Protein AF-A0A8T7EN47-F1 (afdb_monomer)

pLDDT: mean 75.28, std 15.79, range [41.31, 93.12]

Sequence (142 aa):
MGSRAAQLLRTPIRAPASRGTRTRAPNSSRSRRWARICPTCNSGDLVIKHGRYGKFIGCSRYPDCKHTEPYLERTGVSCPQCGLEHGGELIQRKTKAGRTFYGCSRYPDCSYTAWRLPSRKGRHTEPEPAREIPHRKHKTAG

Radius of gyration: 33.82 Å; Cα contacts (8 Å, |Δi|>4): 162; chains: 1; bounding box: 41×50×142 Å

Secondary structure (DSSP, 8-state):
--------------------------------EEEEE-TTTSSSEEEEEEETTEEEEEETTTTT---EEE---EEEEEPTTTHHHH--EEEEEE-TTS-EEEEETTTTT---EESS---SS---------------------

Nearest PDB structures (foldseek):
  4rul-assembly1_A  TM=3.657E-01  e=2.204E-03  Escherichia coli DH1
  1yua-assembly1_A  TM=4.770E-01  e=6.478E-02  Escherichia coli
  6pcm-assembly1_A  TM=3.451E-01  e=3.126E-01  Mycolicibacterium smegmatis MC2 155
  6pcm-assembly2_B  TM=3.561E-01  e=2.018E+00  Mycolicibacterium smegmatis MC2 155
  6zqb-assembly1_UE  TM=2.465E-01  e=9.185E+00  Saccharomyces cerevisiae S288C

Solvent-accessible surface area (backbone atoms only — not comparable to full-atom values): 9515 Å² total; per-residue (Å²): 141,86,79,86,81,72,86,77,83,83,72,85,74,83,76,79,80,77,78,75,75,80,72,75,72,76,80,83,74,77,67,56,65,43,100,45,68,26,90,87,71,72,76,28,46,23,25,65,44,79,56,97,94,42,62,28,34,28,35,65,46,55,84,86,38,82,57,68,46,84,53,79,49,65,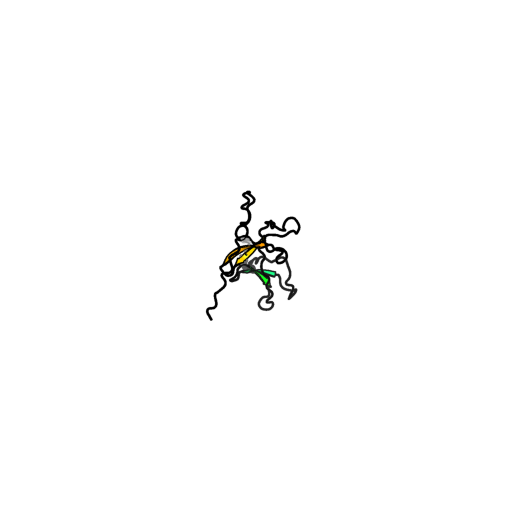72,85,43,65,26,94,86,37,23,86,88,65,68,21,32,28,26,60,44,67,47,97,88,64,51,64,33,32,31,35,66,46,56,82,87,37,80,57,70,37,78,62,81,86,59,95,71,86,70,86,73,72,79,76,71,80,75,78,75,76,80,75,75,78,81,77,86,128

Foldseek 3Di:
DDDDPDDDPPDPDDDPPDPPDPPPDPDPPPQPFPPDADPPPSPFTWGWDADPQGIWTATPPPPVGGDIGRDWAFPPAADPVCCVPPVWTWTWDADPVRQIKTATPPPPVGGDIGSDRPDPPDDDPDPPPPPPPPPPPPPDDD

Structure (mmCIF, N/CA/C/O backbone):
data_AF-A0A8T7EN47-F1
#
_entry.id   AF-A0A8T7EN47-F1
#
loop_
_atom_site.group_PDB
_atom_site.id
_atom_site.type_symbol
_atom_site.label_atom_id
_atom_site.label_alt_id
_atom_site.label_comp_id
_atom_site.label_asym_id
_atom_site.label_entity_id
_atom_site.label_seq_id
_atom_site.pdbx_PDB_ins_code
_atom_site.Cartn_x
_atom_site.Cartn_y
_atom_site.Cartn_z
_atom_site.occupancy
_atom_site.B_iso_or_equiv
_atom_site.auth_seq_id
_atom_site.auth_comp_id
_atom_site.auth_asym_id
_atom_site.auth_atom_id
_atom_site.pdbx_PDB_model_num
ATOM 1 N N . MET A 1 1 ? -16.434 -31.589 -93.781 1.00 49.31 1 MET A N 1
ATOM 2 C CA . MET A 1 1 ? -15.091 -31.540 -93.160 1.00 49.31 1 MET A CA 1
ATOM 3 C C . MET A 1 1 ? -15.158 -30.422 -92.122 1.00 49.31 1 MET A C 1
ATOM 5 O O . MET A 1 1 ? -15.149 -29.270 -92.500 1.00 49.31 1 MET A O 1
ATOM 9 N N . GLY A 1 2 ? -15.561 -30.636 -90.874 1.00 51.38 2 GLY A N 1
ATOM 10 C CA . GLY A 1 2 ? -14.952 -31.519 -89.888 1.00 51.38 2 GLY A CA 1
ATOM 11 C C . GLY A 1 2 ? -14.280 -30.641 -88.828 1.00 51.38 2 GLY A C 1
ATOM 12 O O . GLY A 1 2 ? -13.064 -30.563 -88.820 1.00 51.38 2 GLY A O 1
ATOM 13 N N . SER A 1 3 ? -15.055 -29.972 -87.965 1.00 52.50 3 SER A N 1
ATOM 14 C CA . SER A 1 3 ? -14.497 -29.192 -86.849 1.00 52.50 3 SER A CA 1
ATOM 15 C C . SER A 1 3 ? -15.292 -29.444 -85.576 1.00 52.50 3 SER A C 1
ATOM 17 O O . SER A 1 3 ? -16.335 -28.852 -85.316 1.00 52.50 3 SER A O 1
ATOM 19 N N . ARG A 1 4 ? -14.772 -30.401 -84.805 1.00 57.38 4 ARG A N 1
ATOM 20 C CA . ARG A 1 4 ? -15.187 -30.762 -83.451 1.00 57.38 4 ARG A CA 1
ATOM 21 C C . ARG A 1 4 ? -14.793 -29.611 -82.523 1.00 57.38 4 ARG A C 1
ATOM 23 O O . ARG A 1 4 ? -13.620 -29.483 -82.189 1.00 57.38 4 ARG A O 1
ATOM 30 N N . ALA A 1 5 ? -15.742 -28.788 -82.092 1.00 54.31 5 ALA A N 1
ATOM 31 C CA . ALA A 1 5 ? -15.505 -27.887 -80.969 1.00 54.31 5 ALA A CA 1
ATOM 32 C C . ALA A 1 5 ? -15.758 -28.671 -79.675 1.00 54.31 5 ALA A C 1
ATOM 34 O O . ALA A 1 5 ? -16.890 -28.827 -79.220 1.00 54.31 5 ALA A O 1
ATOM 35 N N . ALA A 1 6 ? -14.682 -29.259 -79.155 1.00 60.12 6 ALA A N 1
ATOM 36 C CA . ALA A 1 6 ? -14.671 -29.969 -77.890 1.00 60.12 6 ALA A CA 1
ATOM 37 C C . ALA A 1 6 ? -15.076 -29.032 -76.742 1.00 60.12 6 ALA A C 1
ATOM 39 O O . ALA A 1 6 ? -14.606 -27.901 -76.631 1.00 60.12 6 ALA A O 1
ATOM 40 N N . GLN A 1 7 ? -15.959 -29.549 -75.893 1.00 59.75 7 GLN A N 1
ATOM 41 C CA . GLN A 1 7 ? -16.381 -28.961 -74.630 1.00 59.75 7 GLN A CA 1
ATOM 42 C C . GLN A 1 7 ? -15.147 -28.631 -73.778 1.00 59.75 7 GLN A C 1
ATOM 44 O O . GLN A 1 7 ? -14.432 -29.530 -73.345 1.00 59.75 7 GLN A O 1
ATOM 49 N N . LEU A 1 8 ? -14.911 -27.348 -73.505 1.00 61.03 8 LEU A N 1
ATOM 50 C CA . LEU A 1 8 ? -13.976 -26.913 -72.469 1.00 61.03 8 LEU A CA 1
ATOM 51 C C . LEU A 1 8 ? -14.789 -26.425 -71.273 1.00 61.03 8 LEU A C 1
ATOM 53 O O . LEU A 1 8 ? -15.074 -25.237 -71.119 1.00 61.03 8 LEU A O 1
ATOM 57 N N . LEU A 1 9 ? -15.183 -27.381 -70.431 1.00 62.16 9 LEU A N 1
ATOM 58 C CA . LEU A 1 9 ? -15.705 -27.127 -69.094 1.00 62.16 9 LEU A CA 1
ATOM 59 C C . LEU A 1 9 ? -14.615 -26.414 -68.284 1.00 62.16 9 LEU A C 1
ATOM 61 O O . LEU A 1 9 ? -13.698 -27.027 -67.743 1.00 62.16 9 LEU A O 1
ATOM 65 N N . ARG A 1 10 ? -14.704 -25.085 -68.231 1.00 61.38 10 ARG A N 1
ATOM 66 C CA . ARG A 1 10 ? -13.899 -24.234 -67.355 1.00 61.38 10 ARG A CA 1
ATOM 67 C C . ARG A 1 10 ? -14.365 -24.428 -65.912 1.00 61.38 10 ARG A C 1
ATOM 69 O O . ARG A 1 10 ? -15.168 -23.647 -65.414 1.00 61.38 10 ARG A O 1
ATOM 76 N N . THR A 1 11 ? -13.863 -25.447 -65.224 1.00 63.81 11 THR A N 1
ATOM 77 C CA . THR A 1 11 ? -13.907 -25.488 -63.757 1.00 63.81 11 THR A CA 1
ATOM 78 C C . THR A 1 11 ? -12.710 -24.714 -63.204 1.00 63.81 11 THR A C 1
ATOM 80 O O . THR A 1 11 ? -11.582 -25.206 -63.318 1.00 63.81 11 THR A O 1
ATOM 83 N N . PRO A 1 12 ? -12.883 -23.527 -62.593 1.00 63.69 12 PRO A N 1
ATOM 84 C CA . PRO A 1 12 ? -11.809 -22.927 -61.820 1.00 63.69 12 PRO A CA 1
ATOM 85 C C . PRO A 1 12 ? -11.619 -23.709 -60.511 1.00 63.69 12 PRO A C 1
ATOM 87 O O . PRO A 1 12 ? -12.391 -23.612 -59.563 1.00 63.69 12 PRO A O 1
ATOM 90 N N . ILE A 1 13 ? -10.594 -24.558 -60.546 1.00 65.31 13 ILE A N 1
ATOM 91 C CA . ILE A 1 13 ? -9.645 -24.953 -59.496 1.00 65.31 13 ILE A CA 1
ATOM 92 C C . ILE A 1 13 ? -10.003 -24.429 -58.091 1.00 65.31 13 ILE A C 1
ATOM 94 O O . ILE A 1 13 ? -9.846 -23.252 -57.771 1.00 65.31 13 ILE A O 1
ATOM 98 N N . ARG A 1 14 ? -10.429 -25.351 -57.224 1.00 60.00 14 ARG A N 1
ATOM 99 C CA . ARG A 1 14 ? -10.633 -25.147 -55.784 1.00 60.00 14 ARG A CA 1
ATOM 100 C C . ARG A 1 14 ? -9.305 -24.695 -55.151 1.00 60.00 14 ARG A C 1
ATOM 102 O O . ARG A 1 14 ? -8.346 -25.464 -55.132 1.00 60.00 14 ARG A O 1
ATOM 109 N N . ALA A 1 15 ? -9.237 -23.459 -54.656 1.00 61.00 15 ALA A N 1
ATOM 110 C CA . ALA A 1 15 ? -8.056 -22.939 -53.964 1.00 61.00 15 ALA A CA 1
ATOM 111 C C . ALA A 1 15 ? -7.733 -23.793 -52.717 1.00 61.00 15 ALA A C 1
ATOM 113 O O . ALA A 1 15 ? -8.659 -24.182 -51.994 1.00 61.00 15 ALA A O 1
ATOM 114 N N . PRO A 1 16 ? -6.454 -24.099 -52.428 1.00 60.78 16 PRO A N 1
ATOM 115 C CA . PRO A 1 16 ? -6.099 -24.805 -51.207 1.00 60.78 16 PRO A CA 1
ATOM 116 C C . PRO A 1 16 ? -6.387 -23.902 -50.005 1.00 60.78 16 PRO A C 1
ATOM 118 O O . PRO A 1 16 ? -5.923 -22.764 -49.944 1.00 60.78 16 PRO A O 1
ATOM 121 N N . ALA A 1 17 ? -7.149 -24.420 -49.039 1.00 59.41 17 ALA A N 1
ATOM 122 C CA . ALA A 1 17 ? -7.380 -23.757 -47.765 1.00 59.41 17 ALA A CA 1
ATOM 123 C C . ALA A 1 17 ? -6.025 -23.419 -47.124 1.00 59.41 17 ALA A C 1
ATOM 125 O O . ALA A 1 17 ? -5.257 -24.311 -46.751 1.00 59.41 17 ALA A O 1
ATOM 126 N N . SER A 1 18 ? -5.725 -22.123 -47.022 1.00 57.88 18 SER A N 1
ATOM 127 C CA . SER A 1 18 ? -4.574 -21.600 -46.300 1.00 57.88 18 SER A CA 1
ATOM 128 C C . SER A 1 18 ? -4.652 -22.108 -44.866 1.00 57.88 18 SER A C 1
ATOM 130 O O . SER A 1 18 ? -5.492 -21.665 -44.080 1.00 57.88 18 SER A O 1
ATOM 132 N N . ARG A 1 19 ? -3.802 -23.086 -44.539 1.00 62.00 19 ARG A N 1
ATOM 133 C CA . ARG A 1 19 ? -3.609 -23.581 -43.178 1.00 62.00 19 ARG A CA 1
ATOM 134 C C . ARG A 1 19 ? -3.196 -22.393 -42.321 1.00 62.00 19 ARG A C 1
ATOM 136 O O . ARG A 1 19 ? -2.044 -21.976 -42.360 1.00 62.00 19 ARG A O 1
ATOM 143 N N . GLY A 1 20 ? -4.158 -21.840 -41.585 1.00 57.41 20 GLY A N 1
ATOM 144 C CA . GLY A 1 20 ? -3.915 -20.797 -40.605 1.00 57.41 20 GLY A CA 1
ATOM 145 C C . GLY A 1 20 ? -2.874 -21.306 -39.623 1.00 57.41 20 GLY A C 1
ATOM 146 O O . GLY A 1 20 ? -3.145 -22.200 -38.817 1.00 57.41 20 GLY A O 1
ATOM 147 N N . THR A 1 21 ? -1.664 -20.764 -39.708 1.00 57.66 21 THR A N 1
ATOM 148 C CA . THR A 1 21 ? -0.693 -20.898 -38.636 1.00 57.66 21 THR A CA 1
ATOM 149 C C . THR A 1 21 ? -1.349 -20.278 -37.416 1.00 57.66 21 THR A C 1
ATOM 151 O O . THR A 1 21 ? -1.589 -19.072 -37.373 1.00 57.66 21 THR A O 1
ATOM 154 N N . ARG A 1 22 ? -1.705 -21.119 -36.441 1.00 62.62 22 ARG A N 1
ATOM 155 C CA . ARG A 1 22 ? -2.057 -20.682 -35.092 1.00 62.62 22 ARG A CA 1
ATOM 156 C C . ARG A 1 22 ? -0.823 -19.993 -34.520 1.00 62.62 22 ARG A C 1
ATOM 158 O O . ARG A 1 22 ? -0.021 -20.619 -33.833 1.00 62.62 22 ARG A O 1
ATOM 165 N N . THR A 1 23 ? -0.639 -18.718 -34.839 1.00 58.66 23 THR A N 1
ATOM 166 C CA . THR A 1 23 ? 0.342 -17.879 -34.167 1.00 58.66 23 THR A CA 1
ATOM 167 C C . THR A 1 23 ? -0.106 -17.831 -32.715 1.00 58.66 23 THR A C 1
ATOM 169 O O . THR A 1 23 ? -1.124 -17.221 -32.389 1.00 58.66 23 THR A O 1
ATOM 172 N N . ARG A 1 24 ? 0.591 -18.577 -31.847 1.00 60.06 24 ARG A N 1
ATOM 173 C CA . ARG A 1 24 ? 0.395 -18.519 -30.396 1.00 60.06 24 ARG A CA 1
ATOM 174 C C . ARG A 1 24 ? 0.563 -17.059 -29.999 1.00 60.06 24 ARG A C 1
ATOM 176 O O . ARG A 1 24 ? 1.672 -16.536 -30.061 1.00 60.06 24 ARG A O 1
ATOM 183 N N . ALA A 1 25 ? -0.536 -16.411 -29.623 1.00 60.81 25 ALA A N 1
ATOM 184 C CA . ALA A 1 25 ? -0.488 -15.091 -29.019 1.00 60.81 25 ALA A CA 1
ATOM 185 C C . ALA A 1 25 ? 0.481 -15.154 -27.821 1.00 60.81 25 ALA A C 1
ATOM 187 O O . ALA A 1 25 ? 0.338 -16.062 -26.990 1.00 60.81 25 ALA A O 1
ATOM 188 N N . PRO A 1 26 ? 1.490 -14.268 -27.728 1.00 56.53 26 PRO A N 1
ATOM 189 C CA . PRO A 1 26 ? 2.356 -14.233 -26.564 1.00 56.53 26 PRO A CA 1
ATOM 190 C C . PRO A 1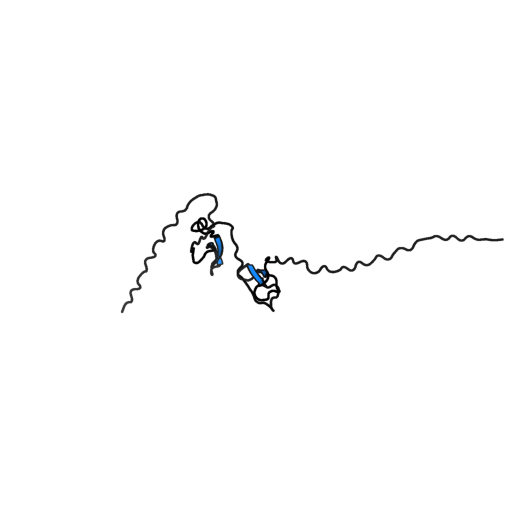 26 ? 1.484 -13.963 -25.338 1.00 56.53 26 PRO A C 1
ATOM 192 O O . PRO A 1 26 ? 0.675 -13.038 -25.323 1.00 56.53 26 PRO A O 1
ATOM 195 N N . ASN A 1 27 ? 1.620 -14.857 -24.359 1.00 56.44 27 ASN A N 1
ATOM 196 C CA . ASN A 1 27 ? 0.897 -14.927 -23.096 1.00 56.44 27 ASN A CA 1
ATOM 197 C C . ASN A 1 27 ? 0.387 -13.556 -22.606 1.00 56.44 27 ASN A C 1
ATOM 199 O O . ASN A 1 27 ? 1.138 -12.743 -22.069 1.00 56.44 27 ASN A O 1
ATOM 203 N N . SER A 1 28 ? -0.919 -13.334 -22.747 1.00 54.66 28 SER A N 1
ATOM 204 C CA . SER A 1 28 ? -1.647 -12.172 -22.245 1.00 54.66 28 SER A CA 1
ATOM 205 C C . SER A 1 28 ? -1.899 -12.249 -20.732 1.00 54.66 28 SER A C 1
ATOM 207 O O . SER A 1 28 ? -2.983 -11.898 -20.258 1.00 54.66 28 SER A O 1
ATOM 209 N N . SER A 1 29 ? -0.922 -12.697 -19.941 1.00 53.91 29 SER A N 1
ATOM 210 C CA . SER A 1 29 ? -0.962 -12.579 -18.486 1.00 53.91 29 SER A CA 1
ATOM 211 C C . SER A 1 29 ? -0.686 -11.124 -18.125 1.00 53.91 29 SER A C 1
ATOM 213 O O . SER A 1 29 ? 0.457 -10.723 -17.899 1.00 53.91 29 SER A O 1
ATOM 215 N N . ARG A 1 30 ? -1.740 -10.303 -18.125 1.00 60.03 30 ARG A N 1
ATOM 216 C CA . ARG A 1 30 ? -1.723 -8.915 -17.645 1.00 60.03 30 ARG A CA 1
ATOM 217 C C . ARG A 1 30 ? -1.422 -8.895 -16.140 1.00 60.03 30 ARG A C 1
ATOM 219 O O . ARG A 1 30 ? -2.307 -8.650 -15.323 1.00 60.03 30 ARG A O 1
ATOM 226 N N . SER A 1 31 ? -0.173 -9.151 -15.760 1.00 60.69 31 SER A N 1
ATOM 227 C CA . SER A 1 31 ? 0.351 -8.784 -14.449 1.00 60.69 31 SER A CA 1
ATOM 228 C C . SER A 1 31 ? 0.099 -7.292 -14.290 1.00 60.69 31 SER A C 1
ATOM 230 O O . SER A 1 31 ? 0.572 -6.500 -15.105 1.00 60.69 31 SER A O 1
ATOM 232 N N . ARG A 1 32 ? -0.728 -6.913 -13.309 1.00 70.88 32 ARG A N 1
ATOM 233 C CA . ARG A 1 32 ? -1.074 -5.514 -13.037 1.00 70.88 32 ARG A CA 1
ATOM 234 C C . ARG A 1 32 ? 0.225 -4.742 -12.793 1.00 70.88 32 ARG A C 1
ATOM 236 O O . ARG A 1 32 ? 0.818 -4.848 -11.717 1.00 70.88 32 ARG A O 1
ATOM 243 N N . ARG A 1 33 ? 0.677 -4.019 -13.823 1.00 74.75 33 ARG A N 1
ATOM 244 C CA . ARG A 1 33 ? 1.799 -3.089 -13.732 1.00 74.75 33 ARG A CA 1
ATOM 245 C C . ARG A 1 33 ? 1.431 -2.038 -12.701 1.00 74.75 33 ARG A C 1
ATOM 247 O O . ARG A 1 33 ? 0.366 -1.428 -12.772 1.00 74.75 33 ARG A O 1
ATOM 254 N N . TRP A 1 34 ? 2.294 -1.885 -11.713 1.00 76.25 34 TRP A N 1
ATOM 255 C CA . TRP A 1 34 ? 2.304 -0.699 -10.886 1.00 76.25 34 TRP A CA 1
ATOM 256 C C . TRP A 1 34 ? 2.844 0.408 -11.789 1.00 76.25 34 TRP A C 1
ATOM 258 O O . TRP A 1 34 ? 3.842 0.196 -12.467 1.00 76.25 34 TRP A O 1
ATOM 268 N N . ALA A 1 35 ? 2.153 1.540 -11.890 1.00 78.44 35 ALA A N 1
ATOM 269 C CA . ALA A 1 35 ? 2.408 2.568 -12.906 1.00 78.44 35 ALA A CA 1
ATOM 270 C C . ALA A 1 35 ? 3.707 3.376 -12.668 1.00 78.44 35 ALA A C 1
ATOM 272 O O . ALA A 1 35 ? 3.719 4.594 -12.807 1.00 78.44 35 ALA A O 1
ATOM 273 N N . ARG A 1 36 ? 4.785 2.721 -12.222 1.00 87.44 36 ARG A N 1
ATOM 274 C CA . ARG A 1 36 ? 6.061 3.319 -11.835 1.00 87.44 36 ARG A CA 1
ATOM 275 C C . ARG A 1 36 ? 7.217 2.416 -12.267 1.00 87.44 36 ARG A C 1
ATOM 277 O O . ARG A 1 36 ? 7.125 1.190 -12.170 1.00 87.44 36 ARG A O 1
ATOM 284 N N . ILE A 1 37 ? 8.317 3.038 -12.673 1.00 91.06 37 ILE A N 1
ATOM 285 C CA . ILE A 1 37 ? 9.569 2.359 -13.019 1.00 91.06 37 ILE A CA 1
ATOM 286 C C . ILE A 1 37 ? 10.335 2.037 -11.729 1.00 91.06 37 ILE A C 1
ATOM 288 O O . ILE A 1 37 ? 10.253 2.768 -10.742 1.00 91.06 37 ILE A O 1
ATOM 292 N N . CYS A 1 38 ? 11.062 0.922 -11.716 1.00 92.31 38 CYS A N 1
ATOM 293 C CA . CYS A 1 38 ? 11.900 0.533 -10.591 1.00 92.31 38 CYS A CA 1
ATOM 294 C C . CYS A 1 38 ? 13.054 1.538 -10.389 1.00 92.31 38 CYS A C 1
ATOM 296 O O . CYS A 1 38 ? 13.840 1.727 -11.319 1.00 92.31 38 CYS A O 1
ATOM 298 N N . PRO A 1 39 ? 13.218 2.116 -9.183 1.00 91.38 39 PRO A N 1
ATOM 299 C CA . PRO A 1 39 ? 14.259 3.111 -8.906 1.00 91.38 39 PRO A CA 1
ATOM 300 C C . PRO A 1 39 ? 15.677 2.522 -8.849 1.00 91.38 39 PRO A C 1
ATOM 302 O O . PRO A 1 39 ? 16.645 3.266 -8.883 1.00 91.38 39 PRO A O 1
ATOM 305 N N . THR A 1 40 ? 15.813 1.197 -8.741 1.00 92.50 40 THR A N 1
ATOM 306 C CA . THR A 1 40 ? 17.118 0.528 -8.609 1.00 92.50 40 THR A CA 1
ATOM 307 C C . THR A 1 40 ? 17.743 0.168 -9.950 1.00 92.50 40 THR A C 1
ATOM 309 O O . THR A 1 40 ? 18.959 0.182 -10.079 1.00 92.50 40 THR A O 1
ATOM 312 N N . CYS A 1 41 ? 16.931 -0.219 -10.939 1.00 91.94 41 CYS A N 1
ATOM 313 C CA . CYS A 1 41 ? 17.434 -0.650 -12.248 1.00 91.94 41 CYS A CA 1
ATOM 314 C C . CYS A 1 41 ? 17.001 0.253 -13.406 1.00 91.94 41 CYS A C 1
ATOM 316 O O . CYS A 1 41 ? 17.449 0.026 -14.529 1.00 91.94 41 CYS A O 1
ATOM 318 N N . ASN A 1 42 ? 16.078 1.198 -13.174 1.00 89.88 42 ASN A N 1
ATOM 319 C CA . ASN A 1 42 ? 15.513 2.151 -14.146 1.00 89.88 42 ASN A CA 1
ATOM 320 C C . ASN A 1 42 ? 14.951 1.545 -15.446 1.00 89.88 42 ASN A C 1
ATOM 322 O O . ASN A 1 42 ? 14.517 2.269 -16.333 1.00 89.88 42 ASN A O 1
ATOM 326 N N . SER A 1 43 ? 14.931 0.219 -15.548 1.00 87.50 43 SER A N 1
ATOM 327 C CA . SER A 1 43 ? 14.642 -0.521 -16.776 1.00 87.50 43 SER A CA 1
ATOM 328 C C . SER A 1 43 ? 13.525 -1.541 -16.586 1.00 87.50 43 SER A C 1
ATOM 330 O O . SER A 1 43 ? 13.031 -2.108 -17.553 1.00 87.50 43 SER A O 1
ATOM 332 N N . GLY A 1 44 ? 13.186 -1.859 -15.337 1.00 86.62 44 GLY A N 1
ATOM 333 C CA . GLY A 1 44 ? 12.119 -2.788 -14.997 1.00 86.62 44 GLY A CA 1
ATOM 334 C C . GLY A 1 44 ? 10.904 -2.047 -14.466 1.00 86.62 44 GLY A C 1
ATOM 335 O O . GLY A 1 44 ? 11.036 -1.146 -13.640 1.00 86.62 44 GLY A O 1
ATOM 336 N N . ASP A 1 45 ? 9.717 -2.477 -14.874 1.00 91.06 45 ASP A N 1
ATOM 337 C CA . ASP A 1 45 ? 8.471 -2.005 -14.278 1.00 91.06 45 ASP A CA 1
ATOM 338 C C . ASP A 1 45 ? 8.296 -2.578 -12.874 1.00 91.06 45 ASP A C 1
ATOM 340 O O . ASP A 1 45 ? 8.625 -3.747 -12.618 1.00 91.06 45 ASP A O 1
ATOM 344 N N . LEU A 1 46 ? 7.722 -1.778 -11.980 1.00 92.25 46 LEU A N 1
ATOM 345 C CA . LEU A 1 46 ? 7.185 -2.285 -10.729 1.00 92.25 46 LEU A CA 1
ATOM 346 C C . LEU A 1 46 ? 5.867 -3.017 -11.010 1.00 92.25 46 LEU A C 1
ATOM 348 O O . LEU A 1 46 ? 5.018 -2.565 -11.774 1.00 92.25 46 LEU A O 1
ATOM 352 N N . VAL A 1 47 ? 5.678 -4.179 -10.398 1.00 91.25 47 VAL A N 1
ATOM 353 C CA . VAL A 1 47 ? 4.475 -5.005 -10.562 1.00 91.25 47 VAL A CA 1
ATOM 354 C C . VAL A 1 47 ? 3.995 -5.502 -9.206 1.00 91.25 47 VAL A C 1
ATOM 356 O O . VAL A 1 47 ? 4.798 -5.741 -8.303 1.00 91.25 47 VAL A O 1
ATOM 35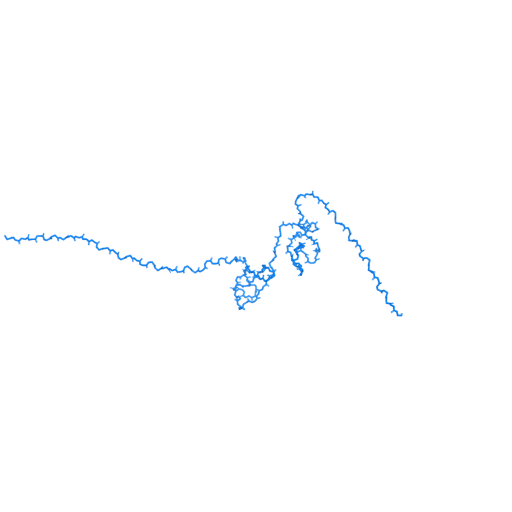9 N N . ILE A 1 48 ? 2.681 -5.682 -9.056 1.00 90.06 48 ILE A N 1
ATOM 360 C CA . ILE A 1 48 ? 2.114 -6.269 -7.837 1.00 90.06 48 ILE A CA 1
ATOM 361 C C . ILE A 1 48 ? 2.296 -7.789 -7.900 1.00 90.06 48 ILE A C 1
ATOM 363 O O . ILE A 1 48 ? 1.730 -8.458 -8.767 1.00 90.06 48 ILE A O 1
ATOM 367 N N . LYS A 1 49 ? 3.070 -8.336 -6.964 1.00 88.50 49 LYS A N 1
ATOM 368 C CA . LYS A 1 49 ? 3.299 -9.772 -6.772 1.00 88.50 49 LYS A CA 1
ATOM 369 C C . LYS A 1 49 ? 2.644 -10.238 -5.472 1.00 88.50 49 LYS A C 1
ATOM 371 O O . LYS A 1 49 ? 2.327 -9.436 -4.595 1.00 88.50 49 LYS A O 1
ATOM 376 N N . HIS A 1 50 ? 2.432 -11.545 -5.352 1.00 88.38 50 HIS A N 1
ATOM 377 C CA . HIS A 1 50 ? 1.873 -12.173 -4.155 1.00 88.38 50 HIS A CA 1
ATOM 378 C C . HIS A 1 50 ? 2.935 -13.072 -3.524 1.00 88.38 50 HIS A C 1
ATOM 380 O O . HIS A 1 50 ? 3.560 -13.870 -4.217 1.00 88.38 50 HIS A O 1
ATOM 386 N N . GLY A 1 51 ? 3.156 -12.924 -2.220 1.00 87.50 51 GLY A N 1
ATOM 387 C CA . GLY A 1 51 ? 4.079 -13.746 -1.440 1.00 87.50 51 GLY A CA 1
ATOM 388 C C . GLY A 1 51 ? 3.428 -14.250 -0.155 1.00 87.50 51 GLY A C 1
ATOM 389 O O . GLY A 1 51 ? 2.249 -14.002 0.096 1.00 87.50 51 GLY A O 1
ATOM 390 N N . ARG A 1 52 ? 4.213 -14.915 0.703 1.00 83.88 52 ARG A N 1
ATOM 391 C CA . ARG A 1 52 ? 3.736 -15.477 1.984 1.00 83.88 52 ARG A CA 1
ATOM 392 C C . ARG A 1 52 ? 3.055 -14.437 2.887 1.00 83.88 52 ARG A C 1
ATOM 394 O O . ARG A 1 52 ? 2.097 -14.764 3.577 1.00 83.88 52 ARG A O 1
ATOM 401 N N . TYR A 1 53 ? 3.537 -13.195 2.878 1.00 79.56 53 TYR A N 1
ATOM 402 C CA . TYR A 1 53 ? 3.047 -12.125 3.757 1.00 79.56 53 TYR A CA 1
ATOM 403 C C . TYR A 1 53 ? 1.931 -11.267 3.137 1.00 79.56 53 TYR A C 1
ATOM 405 O O . TYR A 1 53 ? 1.399 -10.377 3.799 1.00 79.56 53 TYR A O 1
ATOM 413 N N . GLY A 1 54 ? 1.532 -11.552 1.893 1.00 82.50 54 GLY A N 1
ATOM 414 C CA . GLY A 1 54 ? 0.514 -10.803 1.158 1.00 82.50 54 GLY A CA 1
ATOM 415 C C . GLY A 1 54 ? 1.038 -10.217 -0.150 1.00 82.50 54 GLY A C 1
ATOM 416 O O . GLY A 1 54 ? 2.005 -10.713 -0.734 1.00 82.50 54 GLY A O 1
ATOM 417 N N . LYS A 1 55 ? 0.359 -9.173 -0.628 1.00 88.00 55 LYS A N 1
ATOM 418 C CA . LYS A 1 55 ? 0.758 -8.444 -1.832 1.00 88.00 55 LYS A CA 1
ATOM 419 C C . LYS A 1 55 ? 1.970 -7.572 -1.539 1.00 88.00 55 LYS A C 1
ATOM 421 O O . LYS A 1 55 ? 2.052 -6.946 -0.486 1.00 88.00 55 LYS A O 1
ATOM 426 N N . PHE A 1 56 ? 2.880 -7.501 -2.494 1.00 90.50 56 PHE A N 1
ATOM 427 C CA . PHE A 1 56 ? 4.027 -6.607 -2.451 1.00 90.50 56 PHE A CA 1
ATOM 428 C C . PHE A 1 56 ? 4.322 -6.087 -3.852 1.00 90.50 56 PHE A C 1
ATOM 430 O O . PHE A 1 56 ? 3.940 -6.697 -4.853 1.00 90.50 56 PHE A O 1
ATOM 437 N N . ILE A 1 57 ? 4.982 -4.941 -3.926 1.00 91.25 57 ILE A N 1
ATOM 438 C CA . ILE A 1 57 ? 5.443 -4.372 -5.185 1.00 91.25 57 ILE A CA 1
ATOM 439 C C . ILE A 1 57 ? 6.852 -4.913 -5.419 1.00 91.25 57 ILE A C 1
ATOM 441 O O . ILE A 1 57 ? 7.699 -4.849 -4.534 1.00 91.25 57 ILE A O 1
ATOM 445 N N . GLY A 1 58 ? 7.114 -5.480 -6.591 1.00 92.62 58 GLY A N 1
ATOM 446 C CA . GLY A 1 58 ? 8.433 -6.007 -6.934 1.00 92.62 58 GLY A CA 1
ATOM 447 C C . GLY A 1 58 ? 8.824 -5.676 -8.363 1.00 92.62 58 GLY A C 1
ATOM 448 O O . GLY A 1 58 ? 7.959 -5.472 -9.214 1.00 92.62 58 GLY A O 1
ATOM 449 N N . CYS A 1 59 ? 10.127 -5.657 -8.639 1.00 93.12 59 CYS A N 1
ATOM 450 C CA . CYS A 1 59 ? 10.619 -5.472 -10.001 1.00 93.12 59 CYS A CA 1
ATOM 451 C C . CYS A 1 59 ? 10.209 -6.649 -10.906 1.00 93.12 59 CYS A C 1
ATOM 453 O O . CYS A 1 59 ? 10.255 -7.823 -10.515 1.00 93.12 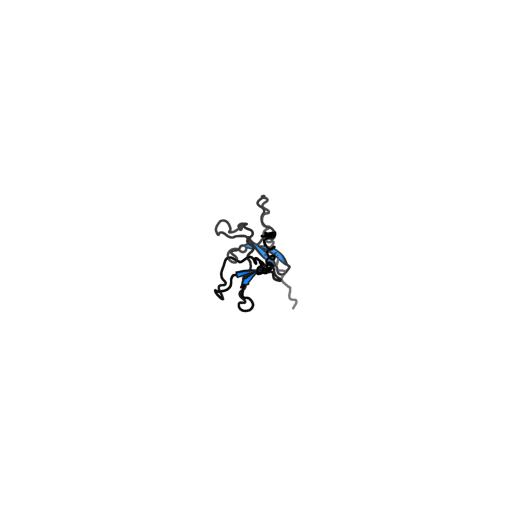59 CYS A O 1
ATOM 455 N N . SER A 1 60 ? 9.812 -6.343 -12.138 1.00 91.25 60 SER A N 1
ATOM 456 C CA . SER A 1 60 ? 9.542 -7.329 -13.192 1.00 91.25 60 SER A CA 1
ATOM 457 C C . SER A 1 60 ? 10.783 -8.135 -13.596 1.00 91.25 60 SER A C 1
ATOM 459 O O . SER A 1 60 ? 10.643 -9.308 -13.921 1.00 91.25 60 SER A O 1
ATOM 461 N N . ARG A 1 61 ? 11.989 -7.559 -13.482 1.00 90.00 61 ARG A N 1
ATOM 462 C CA . ARG A 1 61 ? 13.279 -8.172 -13.864 1.00 90.00 61 ARG A CA 1
ATOM 463 C C . ARG A 1 61 ? 13.920 -9.040 -12.774 1.00 90.00 61 ARG A C 1
ATOM 465 O O . ARG A 1 61 ? 15.131 -9.187 -12.729 1.00 90.00 61 ARG A O 1
ATOM 472 N N . TYR A 1 62 ? 13.140 -9.578 -11.845 1.00 87.69 62 TYR A N 1
ATOM 473 C CA . TYR A 1 62 ? 13.667 -10.570 -10.903 1.00 87.69 62 TYR A CA 1
ATOM 474 C C . TYR A 1 62 ? 14.062 -11.845 -11.681 1.00 87.69 62 TYR A C 1
ATOM 476 O O . TYR A 1 62 ? 13.233 -12.289 -12.479 1.00 87.69 62 TYR A O 1
ATOM 484 N N . PRO A 1 63 ? 15.245 -12.463 -11.469 1.00 90.31 63 PRO A N 1
ATOM 485 C CA . PRO A 1 63 ? 16.172 -12.314 -10.336 1.00 90.31 63 PRO A CA 1
ATOM 486 C C . PRO A 1 63 ? 17.249 -11.222 -10.468 1.00 90.31 63 PRO A C 1
ATOM 488 O O . PRO A 1 63 ? 17.884 -10.911 -9.459 1.00 90.31 63 PRO A O 1
ATOM 491 N N . ASP A 1 64 ? 17.429 -10.630 -11.651 1.00 92.50 64 ASP A N 1
ATOM 492 C CA . ASP A 1 64 ? 18.467 -9.622 -11.933 1.00 92.50 64 ASP A CA 1
ATOM 493 C C . ASP A 1 64 ? 18.309 -8.367 -11.062 1.00 92.50 64 ASP A C 1
ATOM 495 O O . ASP A 1 64 ? 19.284 -7.782 -10.598 1.00 92.50 64 ASP A O 1
ATOM 499 N N . CYS A 1 65 ? 17.061 -7.967 -10.795 1.00 92.94 65 CYS A N 1
ATOM 500 C CA . CYS A 1 65 ? 16.728 -6.892 -9.866 1.00 92.94 65 CYS A CA 1
ATOM 501 C C . CYS A 1 65 ? 15.848 -7.408 -8.718 1.00 92.94 65 CYS A C 1
ATOM 503 O O . CYS A 1 65 ? 14.708 -7.836 -8.922 1.00 92.94 65 CYS A O 1
ATOM 505 N N . LYS A 1 66 ? 16.369 -7.325 -7.487 1.00 91.81 66 LYS A N 1
ATOM 506 C CA . LYS A 1 66 ? 15.704 -7.778 -6.249 1.00 91.81 66 LYS A CA 1
ATOM 507 C C . LYS A 1 66 ? 14.934 -6.673 -5.515 1.00 91.81 66 LYS A C 1
ATOM 509 O O . LYS A 1 66 ? 14.579 -6.852 -4.355 1.00 91.81 66 LYS A O 1
ATOM 514 N N . HIS A 1 67 ? 14.672 -5.542 -6.169 1.00 92.62 67 HIS A N 1
ATOM 515 C CA . HIS A 1 67 ? 13.933 -4.435 -5.560 1.00 92.62 67 HIS A CA 1
ATOM 516 C C . HIS A 1 67 ? 12.502 -4.845 -5.196 1.00 92.62 67 HIS A C 1
ATOM 518 O O . HIS A 1 67 ? 11.757 -5.365 -6.039 1.00 92.62 67 HIS A O 1
ATOM 524 N N . THR A 1 68 ? 12.119 -4.577 -3.949 1.00 91.25 68 THR A N 1
ATOM 525 C CA . THR A 1 68 ? 10.789 -4.859 -3.404 1.00 91.25 68 THR A CA 1
ATOM 526 C C . THR A 1 68 ? 10.339 -3.744 -2.476 1.00 91.25 68 THR A C 1
ATOM 528 O O . THR A 1 68 ? 11.109 -3.288 -1.637 1.00 91.25 68 THR A O 1
ATOM 531 N N . GLU A 1 69 ? 9.069 -3.374 -2.568 1.00 89.25 69 GLU A N 1
ATOM 532 C CA . GLU A 1 69 ? 8.422 -2.380 -1.717 1.00 89.25 69 GLU A CA 1
ATOM 533 C C . GLU A 1 69 ? 7.137 -2.960 -1.108 1.00 89.25 69 GLU A C 1
ATOM 535 O O . GLU A 1 69 ? 6.454 -3.785 -1.736 1.00 89.25 69 GLU A O 1
ATOM 540 N N . PRO A 1 70 ? 6.762 -2.540 0.112 1.00 87.44 70 PRO A N 1
ATOM 541 C CA . PRO A 1 70 ? 5.492 -2.933 0.697 1.00 87.44 70 PRO A CA 1
ATOM 542 C C . PRO A 1 70 ? 4.329 -2.351 -0.114 1.00 87.44 70 PRO A C 1
ATOM 544 O O . PRO A 1 70 ? 4.304 -1.167 -0.447 1.00 87.44 70 PRO A O 1
ATOM 547 N N . TYR A 1 71 ? 3.324 -3.178 -0.401 1.00 86.38 71 TYR A N 1
ATOM 548 C CA . TYR A 1 71 ? 2.079 -2.692 -0.984 1.00 86.38 71 TYR A CA 1
ATOM 549 C C . TYR A 1 71 ? 1.215 -2.073 0.122 1.00 86.38 71 TYR A C 1
ATOM 551 O O . TYR A 1 71 ? 0.716 -2.778 0.998 1.00 86.38 71 TYR A O 1
ATOM 559 N N . LEU A 1 72 ? 1.066 -0.747 0.102 1.00 82.25 72 LEU A N 1
ATOM 560 C CA . LEU A 1 72 ? 0.211 -0.027 1.045 1.00 82.25 72 LEU A CA 1
ATOM 561 C C . LEU A 1 72 ? -1.248 -0.093 0.574 1.00 82.25 72 LEU A C 1
ATOM 563 O O . LEU A 1 72 ? -1.668 0.695 -0.274 1.00 82.25 72 LEU A O 1
ATOM 567 N N . GLU A 1 73 ? -2.026 -1.021 1.137 1.00 81.81 73 GLU A N 1
ATOM 568 C CA . GLU A 1 73 ? -3.485 -1.060 0.970 1.00 81.81 73 GLU A CA 1
ATOM 569 C C . GLU A 1 73 ? -4.118 0.094 1.763 1.00 81.81 73 GLU A C 1
ATOM 571 O O . GLU A 1 73 ? -4.457 -0.032 2.942 1.00 81.81 73 GLU A O 1
ATOM 576 N N . ARG A 1 74 ? -4.223 1.258 1.111 1.00 84.00 74 ARG A N 1
ATOM 577 C CA . ARG A 1 74 ? -4.971 2.416 1.615 1.00 84.00 74 ARG A CA 1
ATOM 578 C C . ARG A 1 74 ? -6.459 2.083 1.585 1.00 84.00 74 ARG A C 1
ATOM 580 O O . ARG A 1 74 ? -6.972 1.678 0.545 1.00 84.00 74 ARG A O 1
ATOM 587 N N . THR A 1 75 ? -7.153 2.255 2.707 1.00 84.25 75 THR A N 1
ATOM 588 C CA . THR A 1 75 ? -8.594 1.961 2.789 1.00 84.25 75 THR A CA 1
ATOM 589 C C . THR A 1 75 ? -9.462 3.104 2.265 1.00 84.25 75 THR A C 1
ATOM 591 O O . THR A 1 75 ? -10.667 2.926 2.110 1.00 84.25 75 THR A O 1
ATOM 594 N N . GLY A 1 76 ? -8.868 4.276 2.005 1.00 84.69 76 GLY A N 1
ATOM 595 C CA . GLY A 1 76 ? -9.588 5.497 1.630 1.00 84.69 76 GLY A CA 1
ATOM 596 C C . GLY A 1 76 ? -10.330 6.157 2.797 1.00 84.69 76 GLY A C 1
ATOM 597 O O . GLY A 1 76 ? -11.099 7.088 2.582 1.00 84.69 76 GLY A O 1
ATOM 598 N N . VAL A 1 77 ? -10.127 5.681 4.032 1.00 87.06 77 VAL A N 1
ATOM 599 C CA . VAL A 1 77 ? -10.706 6.276 5.243 1.00 87.06 77 VAL A CA 1
ATOM 600 C C . VAL A 1 77 ? -9.678 7.197 5.886 1.00 87.06 77 VAL A C 1
ATOM 602 O O . VAL A 1 77 ? -8.578 6.757 6.228 1.00 87.06 77 VAL A O 1
ATOM 605 N N . SER A 1 78 ? -10.037 8.464 6.076 1.00 89.44 78 SER A N 1
ATOM 606 C CA . SER A 1 78 ? -9.186 9.436 6.762 1.00 89.44 78 SER A CA 1
ATOM 607 C C . SER A 1 78 ? -8.990 9.067 8.233 1.00 89.44 78 SER A C 1
ATOM 609 O O . SER A 1 78 ? -9.890 8.551 8.899 1.00 89.44 78 SER A O 1
ATOM 611 N N . CYS A 1 79 ? -7.797 9.340 8.752 1.00 89.25 79 CYS A N 1
ATOM 612 C CA . CYS A 1 79 ? -7.476 9.146 10.157 1.00 89.25 79 CYS A CA 1
ATOM 613 C C . CYS A 1 79 ? -8.323 10.099 11.027 1.00 89.25 79 CYS A C 1
ATOM 615 O O . CYS A 1 79 ? -8.339 11.296 10.756 1.00 89.25 79 CYS A O 1
ATOM 617 N N . PRO A 1 80 ? -8.984 9.636 12.100 1.00 85.88 80 PRO A N 1
ATOM 618 C CA . PRO A 1 80 ? -9.774 10.514 12.967 1.00 85.88 80 PRO A CA 1
ATOM 619 C C . PRO A 1 80 ? -8.922 11.444 13.844 1.00 85.88 80 PRO A C 1
ATOM 621 O O . PRO A 1 80 ? -9.460 12.367 14.437 1.00 85.88 80 PRO A O 1
ATOM 624 N N . GLN A 1 81 ? -7.611 11.202 13.957 1.00 84.69 81 GLN A N 1
ATOM 625 C CA . GLN A 1 81 ? -6.701 12.036 14.754 1.00 84.69 81 GLN A CA 1
ATOM 626 C C . GLN A 1 81 ? -6.015 13.125 13.926 1.00 84.69 81 GLN A C 1
ATOM 628 O O . GLN A 1 81 ? -5.874 14.248 14.383 1.00 84.69 81 GLN A O 1
ATOM 633 N N . CYS A 1 82 ? -5.584 12.803 12.705 1.00 88.00 82 CYS A N 1
ATOM 634 C CA . CYS A 1 82 ? -4.792 13.716 11.874 1.00 88.00 82 CYS A CA 1
ATOM 635 C C . CYS A 1 82 ? -5.294 13.804 10.424 1.00 88.00 82 CYS A C 1
ATOM 637 O O . CYS A 1 82 ? -4.681 14.442 9.577 1.00 88.00 82 CYS A O 1
ATOM 639 N N . GLY A 1 83 ? -6.401 13.147 10.082 1.00 83.56 83 GLY A N 1
ATOM 640 C CA . GLY A 1 83 ? -6.949 13.196 8.727 1.00 83.56 83 GLY A CA 1
ATOM 641 C C . GLY A 1 83 ? -7.380 14.603 8.319 1.00 83.56 83 GLY A C 1
ATOM 642 O O . GLY A 1 83 ? -7.226 14.950 7.155 1.00 83.56 83 GLY A O 1
ATOM 643 N N . LEU A 1 84 ? -7.861 15.406 9.276 1.00 80.25 84 LEU A N 1
ATOM 644 C CA . LEU A 1 84 ? -8.353 16.768 9.044 1.00 80.25 84 LEU A CA 1
ATOM 645 C C . LEU A 1 84 ? -7.212 17.788 8.895 1.00 80.25 84 LEU A C 1
ATOM 647 O O . LEU A 1 84 ? -7.174 18.516 7.914 1.00 80.25 84 LEU A O 1
ATOM 651 N N . GLU A 1 85 ? -6.246 17.783 9.814 1.00 81.12 85 GLU A N 1
ATOM 652 C CA . GLU A 1 85 ? -5.135 18.754 9.834 1.00 81.12 85 GLU A CA 1
ATOM 653 C C . GLU A 1 85 ? -3.991 18.396 8.874 1.00 81.12 85 GLU A C 1
ATOM 655 O O . GLU A 1 85 ? -3.191 19.224 8.443 1.00 81.12 85 GLU A O 1
ATOM 660 N N . HIS A 1 86 ? -3.830 17.104 8.611 1.00 84.25 86 HIS A N 1
ATOM 661 C CA . HIS A 1 86 ? -2.547 16.529 8.225 1.00 84.25 86 HIS A CA 1
ATOM 662 C C . HIS A 1 86 ? -2.669 15.531 7.068 1.00 84.25 86 HIS A C 1
ATOM 664 O O . HIS A 1 86 ? -1.654 14.978 6.639 1.00 84.25 86 HIS A O 1
ATOM 670 N N . GLY A 1 87 ? -3.884 15.287 6.563 1.00 86.50 87 GLY A N 1
ATOM 671 C CA . GLY A 1 87 ? -4.135 14.379 5.442 1.00 86.50 87 GLY A CA 1
ATOM 672 C C . GLY A 1 87 ? -3.772 12.920 5.734 1.00 86.50 87 GLY A C 1
ATOM 673 O O . GLY A 1 87 ? -3.453 12.160 4.821 1.00 86.50 87 GLY A O 1
ATOM 674 N N . GLY A 1 88 ? -3.7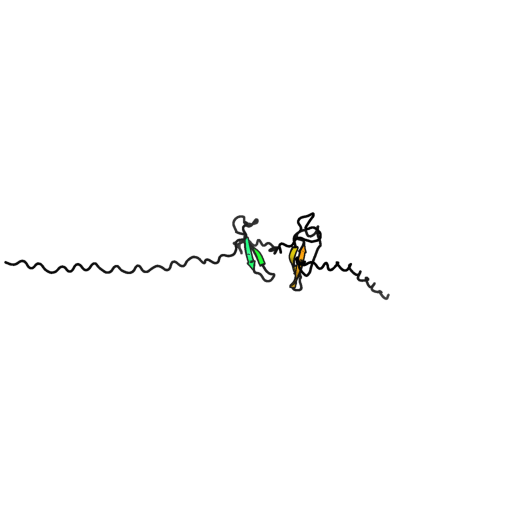59 12.514 7.008 1.00 87.75 88 GLY A N 1
ATOM 675 C CA . GLY A 1 88 ? -3.489 11.128 7.377 1.00 87.75 88 GLY A CA 1
ATOM 676 C C . GLY A 1 88 ? -4.597 10.186 6.907 1.00 87.75 88 GLY A C 1
ATOM 677 O O . GLY A 1 88 ? -5.777 10.434 7.144 1.00 87.75 88 GLY A O 1
ATOM 678 N N . GLU A 1 89 ? -4.216 9.059 6.311 1.00 90.06 89 GLU A N 1
ATOM 679 C CA . GLU A 1 89 ? -5.133 8.011 5.845 1.00 90.06 89 GLU A CA 1
ATOM 680 C C . GLU A 1 89 ? -4.901 6.718 6.622 1.00 90.06 89 GLU A C 1
ATOM 682 O O . GLU A 1 89 ? -3.787 6.439 7.068 1.00 90.06 89 GLU A O 1
ATOM 687 N N . LEU A 1 90 ? -5.940 5.901 6.772 1.00 90.19 90 LEU A N 1
ATOM 688 C CA . LEU A 1 90 ? -5.811 4.575 7.356 1.00 90.19 90 LEU A CA 1
ATOM 689 C C . LEU A 1 90 ? -5.296 3.576 6.310 1.00 90.19 90 LEU A C 1
ATOM 691 O O . LEU A 1 90 ? -5.864 3.397 5.231 1.00 90.19 90 LEU A O 1
ATOM 695 N N . ILE A 1 91 ? -4.204 2.902 6.658 1.00 90.69 91 ILE A N 1
ATOM 696 C CA . ILE A 1 91 ? -3.600 1.817 5.886 1.00 90.69 91 ILE A CA 1
ATOM 697 C C . ILE A 1 91 ? -3.821 0.488 6.598 1.00 90.69 91 ILE A C 1
ATOM 699 O O . ILE A 1 91 ? -3.667 0.377 7.817 1.00 90.69 91 ILE A O 1
ATOM 703 N N . GLN A 1 92 ? -4.165 -0.540 5.830 1.00 89.06 92 GLN A N 1
ATOM 704 C CA . GLN A 1 92 ? -4.326 -1.889 6.350 1.00 89.06 92 GLN A CA 1
ATOM 705 C C . GLN A 1 92 ? -2.954 -2.540 6.572 1.00 89.06 92 GLN A C 1
ATOM 707 O O . GLN A 1 92 ? -2.121 -2.614 5.669 1.00 89.06 92 GLN A O 1
ATOM 712 N N . ARG A 1 93 ? -2.716 -3.040 7.784 1.00 87.12 93 ARG A N 1
ATOM 713 C CA . ARG A 1 93 ? -1.496 -3.750 8.184 1.00 87.12 93 ARG A CA 1
ATOM 714 C C . ARG A 1 93 ? -1.863 -5.066 8.866 1.00 87.12 93 ARG A C 1
ATOM 716 O O . ARG A 1 93 ? -2.985 -5.262 9.330 1.00 87.12 93 ARG A O 1
ATOM 723 N N . LYS A 1 94 ? -0.909 -5.994 8.919 1.00 84.94 94 LYS A N 1
ATOM 724 C CA . LYS A 1 94 ? -1.054 -7.279 9.615 1.00 84.94 94 LYS A CA 1
ATOM 725 C C . LYS A 1 94 ? -0.058 -7.357 10.760 1.00 84.94 94 LYS A C 1
ATOM 727 O O . LYS A 1 94 ? 1.097 -6.971 10.603 1.00 84.94 94 LYS A O 1
ATOM 732 N N . THR A 1 95 ? -0.504 -7.846 11.910 1.00 84.56 95 THR A N 1
ATOM 733 C CA . THR A 1 95 ? 0.386 -8.153 13.034 1.00 84.56 95 THR A CA 1
ATOM 734 C C . THR A 1 95 ? 1.141 -9.459 12.781 1.00 84.56 95 THR A C 1
ATOM 736 O O . THR A 1 95 ? 0.774 -10.242 11.903 1.00 84.56 95 THR A O 1
ATOM 739 N N . LYS A 1 96 ? 2.165 -9.748 13.597 1.00 81.38 96 LYS A N 1
ATOM 740 C CA . LYS A 1 96 ? 2.873 -11.043 13.577 1.00 81.38 96 LYS A CA 1
ATOM 741 C C . LYS A 1 96 ? 1.931 -12.233 13.824 1.00 81.38 96 LYS A C 1
ATOM 743 O O . LYS A 1 96 ? 2.152 -13.306 13.280 1.00 81.38 96 LYS A O 1
ATOM 748 N N . ALA A 1 97 ? 0.855 -12.017 14.583 1.00 84.88 97 ALA A N 1
ATOM 749 C CA . ALA A 1 97 ? -0.204 -12.997 14.826 1.00 84.88 97 ALA A CA 1
ATOM 750 C C . ALA A 1 97 ? -1.211 -13.124 13.660 1.00 84.88 97 ALA A C 1
ATOM 752 O O . ALA A 1 97 ? -2.198 -13.840 13.776 1.00 84.88 97 ALA A O 1
ATOM 753 N N . GLY A 1 98 ? -1.019 -12.393 12.555 1.00 82.00 98 GLY A N 1
ATOM 754 C CA . GLY A 1 98 ? -1.882 -12.441 11.371 1.00 82.00 98 GLY A CA 1
ATOM 755 C C . GLY A 1 98 ? -3.178 -11.632 11.479 1.00 82.00 98 GLY A C 1
ATOM 756 O O . GLY A 1 98 ? -3.940 -11.569 10.514 1.00 82.00 98 GLY A O 1
ATOM 757 N N . ARG A 1 99 ? -3.430 -10.968 12.613 1.00 86.19 99 ARG A N 1
ATOM 758 C CA . ARG A 1 99 ? -4.608 -10.108 12.785 1.00 86.19 99 ARG A CA 1
ATOM 759 C C . ARG A 1 99 ? -4.436 -8.827 11.975 1.00 86.19 99 ARG A C 1
ATOM 761 O O . ARG A 1 99 ? -3.373 -8.205 12.004 1.00 86.19 99 ARG A O 1
ATOM 768 N N . THR A 1 100 ? -5.490 -8.434 11.271 1.00 85.81 100 THR A N 1
ATOM 769 C CA . THR A 1 100 ? -5.511 -7.186 10.506 1.00 85.81 100 THR A CA 1
ATOM 770 C C . THR A 1 100 ? -5.815 -6.017 11.436 1.00 85.81 100 THR A C 1
ATOM 772 O O . THR A 1 100 ? -6.709 -6.112 12.276 1.00 85.81 100 THR A O 1
ATOM 775 N N . PHE A 1 101 ? -5.072 -4.929 11.280 1.00 90.00 101 PHE A N 1
ATOM 776 C CA . PHE A 1 101 ? -5.311 -3.662 11.956 1.00 90.00 101 PHE A CA 1
ATOM 777 C C . PHE A 1 101 ? -5.116 -2.508 10.973 1.00 90.00 101 PHE A C 1
ATOM 779 O O . PHE A 1 101 ? -4.465 -2.655 9.938 1.00 90.00 101 PHE A O 1
ATOM 786 N N . TYR A 1 102 ? -5.683 -1.360 11.301 1.00 90.75 102 TYR A N 1
ATOM 787 C CA . TYR A 1 102 ? -5.597 -0.142 10.513 1.00 90.75 102 TYR A CA 1
ATOM 788 C C . TYR A 1 102 ? -4.720 0.847 11.265 1.00 90.75 102 TYR A C 1
ATOM 790 O O . TYR A 1 102 ? -5.010 1.167 12.414 1.00 90.75 102 TYR A O 1
ATOM 798 N N . GLY A 1 103 ? -3.630 1.290 10.647 1.00 90.81 103 GLY A N 1
ATOM 799 C CA . GLY A 1 103 ? -2.740 2.309 11.207 1.00 90.81 103 GLY A CA 1
ATOM 800 C C . GLY A 1 103 ? -2.755 3.566 10.351 1.00 90.81 103 GLY A C 1
ATOM 801 O O . GLY A 1 103 ? -3.067 3.490 9.165 1.00 90.81 103 GLY A O 1
ATOM 802 N N . CYS A 1 104 ? -2.410 4.716 10.922 1.00 91.38 104 CYS A N 1
ATOM 803 C CA . CYS A 1 104 ? -2.233 5.929 10.129 1.00 91.38 104 CYS A CA 1
ATOM 804 C C . CYS A 1 104 ? -1.028 5.810 9.170 1.00 91.38 104 CYS A C 1
ATOM 806 O O . CYS A 1 104 ? 0.019 5.264 9.524 1.00 91.38 104 CYS A O 1
ATOM 808 N N . SER A 1 105 ? -1.163 6.351 7.958 1.00 90.31 105 SER A N 1
ATOM 809 C CA . SER A 1 105 ? -0.099 6.463 6.953 1.00 90.31 105 SER A CA 1
ATOM 810 C C . SER A 1 105 ? 1.058 7.361 7.396 1.00 90.31 105 SER A C 1
ATOM 812 O O . SER A 1 105 ? 2.169 7.195 6.903 1.00 90.31 105 SER A O 1
ATOM 814 N N . ARG A 1 106 ? 0.805 8.281 8.334 1.00 88.62 106 ARG A N 1
ATOM 815 C CA . ARG A 1 106 ? 1.768 9.254 8.867 1.00 88.62 106 ARG A CA 1
ATOM 816 C C . ARG A 1 106 ? 2.521 8.779 10.110 1.00 88.62 106 ARG A C 1
ATOM 818 O O . ARG A 1 106 ? 3.035 9.592 10.861 1.00 88.62 106 ARG A O 1
ATOM 825 N N . TYR A 1 107 ? 2.572 7.482 10.382 1.00 86.00 107 TYR A N 1
ATOM 826 C CA . TYR A 1 107 ? 3.444 6.970 11.440 1.00 86.00 107 TYR A CA 1
ATOM 827 C C . TYR A 1 107 ? 4.912 7.346 11.130 1.00 86.00 107 TYR A C 1
ATOM 829 O O . TYR A 1 107 ? 5.344 7.064 10.010 1.00 86.00 107 TYR A O 1
ATOM 837 N N . PRO A 1 108 ? 5.698 7.929 12.057 1.00 86.44 108 PRO A N 1
ATOM 838 C CA . PRO A 1 108 ? 5.490 8.018 13.508 1.00 86.44 108 PRO A CA 1
ATOM 839 C C . PRO A 1 108 ? 4.746 9.267 14.018 1.00 86.44 108 PRO A C 1
ATOM 841 O O . PRO A 1 108 ? 4.336 9.257 15.174 1.00 86.44 108 PRO A O 1
ATOM 844 N N . ASP A 1 109 ? 4.518 10.292 13.191 1.00 88.88 109 ASP A N 1
ATOM 845 C CA . ASP A 1 109 ? 3.831 11.539 13.585 1.00 88.88 109 ASP A CA 1
ATOM 846 C C . ASP A 1 109 ? 2.413 11.295 14.123 1.00 88.88 109 ASP A C 1
ATOM 848 O O . ASP A 1 109 ? 1.913 12.030 14.969 1.00 88.88 109 ASP A O 1
ATOM 852 N N . CYS A 1 110 ? 1.737 10.261 13.614 1.00 88.19 110 CYS A N 1
ATOM 853 C CA . CYS A 1 110 ? 0.437 9.827 14.107 1.00 88.19 110 CYS A CA 1
ATOM 854 C C . CYS A 1 110 ? 0.442 8.323 14.392 1.00 88.19 110 CYS A C 1
ATOM 856 O O . CYS A 1 110 ? 0.474 7.494 13.479 1.00 88.19 110 CYS A O 1
ATOM 858 N N . SER A 1 111 ? 0.366 7.972 15.676 1.00 88.19 111 SER A N 1
ATOM 859 C CA . SER A 1 111 ? 0.357 6.594 16.185 1.00 88.19 111 SER A CA 1
ATOM 860 C C . SER A 1 111 ? -1.044 5.975 16.280 1.00 88.19 111 SER A C 1
ATOM 862 O O . SER A 1 111 ? -1.211 4.902 16.861 1.00 88.19 111 SER A O 1
ATOM 864 N N . TYR A 1 112 ? -2.060 6.614 15.689 1.00 89.44 112 TYR A N 1
ATOM 865 C CA . TYR A 1 112 ? -3.429 6.105 15.715 1.00 89.44 112 TYR A CA 1
ATOM 866 C C . TYR A 1 112 ? -3.519 4.715 15.073 1.00 89.44 112 TYR A C 1
ATOM 868 O O . TYR A 1 112 ? -3.114 4.507 13.921 1.00 89.44 112 TYR A O 1
ATOM 876 N N . THR A 1 113 ? -4.092 3.771 15.821 1.00 89.31 113 THR A N 1
ATOM 877 C CA . THR A 1 113 ? -4.354 2.404 15.373 1.00 89.31 113 THR A CA 1
ATOM 878 C C . THR A 1 113 ? -5.770 1.979 15.747 1.00 89.31 113 THR A C 1
ATOM 880 O O . THR A 1 113 ? -6.289 2.340 16.799 1.00 89.31 113 THR A O 1
ATOM 883 N N . ALA A 1 114 ? -6.408 1.202 14.875 1.00 88.19 114 ALA A N 1
ATOM 884 C CA . ALA A 1 114 ? -7.752 0.685 15.082 1.00 88.19 114 ALA A CA 1
ATOM 885 C C . ALA A 1 114 ? -7.871 -0.758 14.581 1.00 88.19 114 ALA A C 1
ATOM 887 O O . ALA A 1 114 ? -7.316 -1.132 13.549 1.00 88.19 114 ALA A O 1
ATOM 888 N N . TRP A 1 115 ? -8.643 -1.582 15.286 1.00 87.31 115 TRP A N 1
ATOM 889 C CA . TRP A 1 115 ? -8.930 -2.963 14.870 1.00 87.31 115 TRP A CA 1
ATOM 890 C C . TRP A 1 115 ? -10.065 -3.061 13.848 1.00 87.31 115 TRP A C 1
ATOM 892 O O . TRP A 1 115 ? -10.165 -4.042 13.113 1.00 87.31 115 TRP A O 1
ATOM 902 N N . ARG A 1 116 ? -10.935 -2.051 13.800 1.00 84.94 116 ARG A N 1
ATOM 903 C CA . ARG A 1 116 ? -12.051 -1.935 12.859 1.00 84.94 116 ARG A CA 1
ATOM 904 C C . ARG A 1 116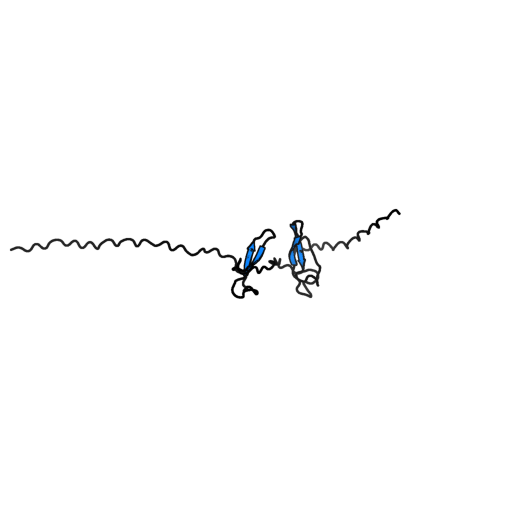 ? -12.004 -0.548 12.235 1.00 84.94 116 ARG A C 1
ATOM 906 O O . ARG A 1 116 ? -11.674 0.413 12.924 1.00 84.94 116 ARG A O 1
ATOM 913 N N . LEU A 1 117 ? -12.330 -0.447 10.948 1.00 81.81 117 LEU A N 1
ATOM 914 C CA . LEU A 1 117 ? -12.497 0.857 10.313 1.00 81.81 117 LEU A CA 1
ATOM 915 C C . LEU A 1 117 ? -13.709 1.559 10.941 1.00 81.81 117 LEU A C 1
ATOM 917 O O . LEU A 1 117 ? -14.757 0.916 11.071 1.00 81.81 117 LEU A O 1
ATOM 921 N N . PRO A 1 118 ? -13.597 2.844 11.317 1.00 73.12 118 PRO A N 1
ATOM 922 C CA . PRO A 1 118 ? -14.750 3.615 11.751 1.00 73.12 118 PRO A CA 1
ATOM 923 C C . PRO A 1 118 ? -15.725 3.716 10.574 1.00 73.12 118 PRO A C 1
ATOM 925 O O . PRO A 1 118 ? -15.446 4.340 9.551 1.00 73.12 118 PRO A O 1
ATOM 928 N N . SER A 1 119 ? -16.859 3.026 10.680 1.00 66.56 119 SER A N 1
ATOM 929 C CA . SER A 1 119 ? -17.903 3.083 9.663 1.00 66.56 119 SER A CA 1
ATOM 930 C C . SER A 1 119 ? -18.573 4.453 9.676 1.00 66.56 119 SER A C 1
ATOM 932 O O . SER A 1 119 ? -18.824 5.002 10.744 1.00 66.56 119 SER A O 1
ATOM 934 N N . ARG A 1 120 ? -18.985 4.952 8.506 1.00 57.97 120 ARG A N 1
ATOM 935 C CA . ARG A 1 120 ? -19.721 6.222 8.337 1.00 57.97 120 ARG A CA 1
ATOM 936 C C . ARG A 1 120 ? -21.061 6.303 9.099 1.00 57.97 120 ARG A C 1
ATOM 938 O O . ARG A 1 120 ? -21.695 7.350 9.085 1.00 57.97 120 ARG A O 1
ATOM 945 N N . LYS A 1 121 ? -21.519 5.215 9.732 1.00 49.25 121 LYS A N 1
ATOM 946 C CA . LYS A 1 121 ? -22.693 5.211 10.615 1.00 49.25 121 LYS A CA 1
ATOM 947 C C . LYS A 1 121 ? -22.233 5.445 12.050 1.00 49.25 121 LYS A C 1
ATOM 949 O O . LYS A 1 121 ? -21.648 4.561 12.673 1.00 49.25 121 LYS A O 1
ATOM 954 N N . GLY A 1 122 ? -22.482 6.665 12.520 1.00 51.44 122 GLY A N 1
ATOM 955 C CA . GLY A 1 122 ? -22.088 7.158 13.829 1.00 51.44 122 GLY A CA 1
ATOM 956 C C . GLY A 1 122 ? -22.639 6.308 14.965 1.00 51.44 122 GLY A C 1
ATOM 957 O O . GLY A 1 122 ? -23.839 6.275 15.204 1.00 51.44 122 GLY A O 1
ATOM 958 N N . ARG A 1 123 ? -21.730 5.661 15.686 1.00 41.31 123 ARG A N 1
ATOM 959 C CA . ARG A 1 123 ? -21.778 5.557 17.142 1.00 41.31 123 ARG A CA 1
ATOM 960 C C . ARG A 1 123 ? -20.344 5.744 17.604 1.00 41.31 123 ARG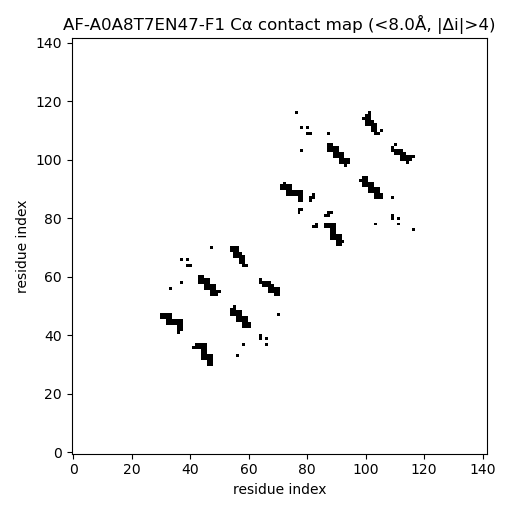 A C 1
ATOM 962 O O . ARG A 1 123 ? -19.493 4.897 17.346 1.00 41.31 123 ARG A O 1
ATOM 969 N N . HIS A 1 124 ? -20.077 6.907 18.183 1.00 43.28 124 HIS A N 1
ATOM 970 C CA . HIS A 1 124 ? -18.826 7.202 18.857 1.00 43.28 124 HIS A CA 1
ATOM 971 C C . HIS A 1 124 ? -18.726 6.225 20.029 1.00 43.28 124 HIS A C 1
ATOM 973 O O . HIS A 1 124 ? -19.417 6.386 21.027 1.00 43.28 124 HIS A O 1
ATOM 979 N N . THR A 1 125 ? -17.944 5.157 19.894 1.00 45.91 125 THR A N 1
ATOM 980 C CA . THR A 1 125 ? -17.418 4.501 21.088 1.00 45.91 125 THR A CA 1
ATOM 981 C C . THR A 1 125 ? -16.196 5.315 21.456 1.00 45.91 125 THR A C 1
ATOM 983 O O . THR A 1 125 ? -15.181 5.268 20.761 1.00 45.91 125 THR A O 1
ATOM 986 N N . GLU A 1 126 ? -16.380 6.156 22.468 1.00 45.88 126 GLU A N 1
ATOM 987 C CA . GLU A 1 126 ? -15.322 6.885 23.151 1.00 45.88 126 GLU A CA 1
ATOM 988 C C . GLU A 1 126 ? -14.124 5.946 23.378 1.00 45.88 126 GLU A C 1
ATOM 990 O O . GLU A 1 126 ? -14.328 4.782 23.747 1.00 45.88 126 GLU A O 1
ATOM 995 N N . PRO A 1 127 ? -12.886 6.374 23.079 1.00 50.94 127 PRO A N 1
ATOM 996 C CA . PRO A 1 127 ? -11.724 5.568 23.407 1.00 50.94 127 PRO A CA 1
ATOM 997 C C . PRO A 1 127 ? -11.693 5.402 24.928 1.00 50.94 127 PRO A C 1
ATOM 999 O O . PRO A 1 127 ? -11.461 6.379 25.634 1.00 50.94 127 PRO A O 1
ATOM 1002 N N . GLU A 1 128 ? -11.945 4.183 25.427 1.00 43.09 128 GLU A N 1
ATOM 1003 C CA . GLU A 1 128 ? -11.706 3.852 26.838 1.00 43.09 128 GLU A CA 1
ATOM 1004 C C . GLU A 1 128 ? -10.281 4.330 27.165 1.00 43.09 128 GLU A C 1
ATOM 1006 O O . GLU A 1 128 ? -9.334 3.870 26.507 1.00 43.09 128 GLU A O 1
ATOM 1011 N N . PRO A 1 129 ? -10.111 5.283 28.102 1.00 47.59 129 PRO A N 1
ATOM 1012 C CA . PRO A 1 129 ? -8.790 5.746 28.481 1.00 47.59 129 PRO A CA 1
ATOM 1013 C C . PRO A 1 129 ? -8.004 4.524 28.932 1.00 47.59 129 PRO A C 1
ATOM 1015 O O . PRO A 1 129 ? -8.524 3.682 29.667 1.00 47.59 129 PRO A O 1
ATOM 1018 N N . ALA A 1 130 ? -6.782 4.395 28.413 1.00 48.09 130 ALA A N 1
ATOM 1019 C CA . ALA A 1 130 ? -5.894 3.287 28.706 1.00 48.09 130 ALA A CA 1
ATOM 1020 C C . ALA A 1 130 ? -5.850 3.084 30.222 1.00 48.09 130 ALA A C 1
ATOM 1022 O O . ALA A 1 130 ? -5.237 3.872 30.937 1.00 48.09 130 ALA A O 1
ATOM 1023 N N . ARG A 1 131 ? -6.546 2.051 30.710 1.00 53.97 131 ARG A N 1
ATOM 1024 C CA . ARG A 1 131 ? -6.468 1.641 32.107 1.00 53.97 131 ARG A CA 1
ATOM 1025 C C . ARG A 1 131 ? -5.009 1.286 32.329 1.00 53.97 131 ARG A C 1
ATOM 1027 O O . ARG A 1 131 ? -4.528 0.303 31.763 1.00 53.97 131 ARG A O 1
ATOM 1034 N N . GLU A 1 132 ? -4.303 2.147 33.052 1.00 48.72 132 GLU A N 1
ATOM 1035 C CA . GLU A 1 132 ? -2.911 1.951 33.425 1.00 48.72 132 GLU A CA 1
ATOM 1036 C C . GLU A 1 132 ? -2.792 0.545 34.002 1.00 48.72 132 GLU A C 1
ATOM 1038 O O . GLU A 1 132 ? -3.400 0.224 35.022 1.00 48.72 132 GLU A O 1
ATOM 1043 N N . ILE A 1 133 ? -2.077 -0.334 33.301 1.00 58.19 133 ILE A N 1
ATOM 1044 C CA . ILE A 1 133 ? -1.770 -1.659 33.821 1.00 58.19 133 ILE A CA 1
ATOM 1045 C C . ILE A 1 133 ? -0.799 -1.393 34.971 1.00 58.19 133 ILE A C 1
ATOM 1047 O O . ILE A 1 133 ? 0.319 -0.948 34.698 1.00 58.19 133 ILE A O 1
ATOM 1051 N N . PRO A 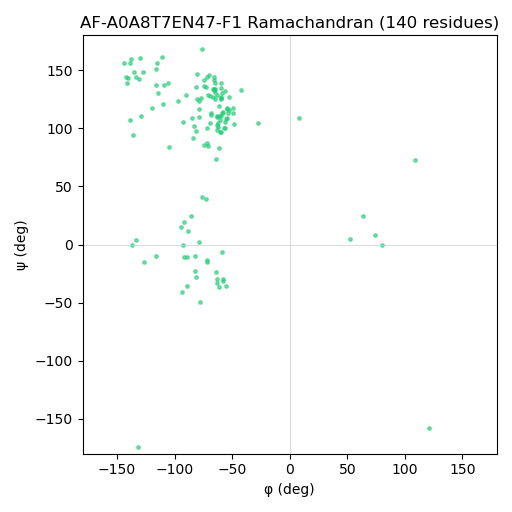1 134 ? -1.178 -1.610 36.245 1.00 52.34 134 PRO A N 1
ATOM 1052 C CA . PRO A 1 134 ? -0.261 -1.348 37.336 1.00 52.34 134 PRO A CA 1
ATOM 1053 C C . PRO A 1 134 ? 0.950 -2.259 37.150 1.00 52.34 134 PRO A C 1
ATOM 1055 O O . PRO A 1 134 ? 0.829 -3.487 37.130 1.00 52.34 134 PRO A O 1
ATOM 1058 N N . HIS A 1 135 ? 2.127 -1.655 36.983 1.00 63.72 135 HIS A N 1
ATOM 1059 C CA . HIS A 1 135 ? 3.393 -2.369 36.986 1.00 63.72 135 HIS A CA 1
ATOM 1060 C C . HIS A 1 135 ? 3.541 -3.060 38.345 1.00 63.72 135 HIS A C 1
ATOM 1062 O O . HIS A 1 135 ? 3.935 -2.453 39.342 1.00 63.72 135 HIS A O 1
ATOM 1068 N N . ARG A 1 136 ? 3.183 -4.346 38.395 1.00 66.19 136 ARG A N 1
ATOM 1069 C CA . ARG A 1 136 ? 3.366 -5.204 39.562 1.00 66.19 136 ARG A CA 1
ATOM 1070 C C . ARG A 1 136 ? 4.868 -5.312 39.807 1.00 66.19 136 ARG A C 1
ATOM 1072 O O . ARG A 1 136 ? 5.551 -6.069 39.123 1.00 66.19 136 ARG A O 1
ATOM 1079 N N . LYS A 1 137 ? 5.391 -4.519 40.748 1.00 61.41 137 LYS A N 1
ATOM 1080 C CA . LYS A 1 137 ? 6.794 -4.599 41.168 1.00 61.41 137 LYS A CA 1
ATOM 1081 C C . LYS A 1 137 ? 7.073 -6.044 41.579 1.00 61.41 137 LYS A C 1
ATOM 1083 O O . LYS A 1 137 ? 6.443 -6.560 42.504 1.00 61.41 137 LYS A O 1
ATOM 1088 N N . HIS A 1 138 ? 7.980 -6.706 40.868 1.00 62.16 138 HIS A N 1
ATOM 1089 C CA . HIS A 1 138 ? 8.514 -7.989 41.295 1.00 62.16 138 HIS A CA 1
ATOM 1090 C C . HIS A 1 138 ? 9.254 -7.746 42.616 1.00 62.16 138 HIS A C 1
ATOM 1092 O O . HIS A 1 138 ? 10.264 -7.050 42.641 1.00 62.16 138 HIS A O 1
ATOM 1098 N N . LYS A 1 139 ? 8.708 -8.258 43.726 1.00 56.75 139 LYS A N 1
ATOM 1099 C CA . LYS A 1 139 ? 9.439 -8.370 44.990 1.00 56.75 139 LYS A CA 1
ATOM 1100 C C . LYS A 1 139 ? 10.598 -9.334 44.743 1.00 56.75 139 LYS A C 1
ATOM 1102 O O 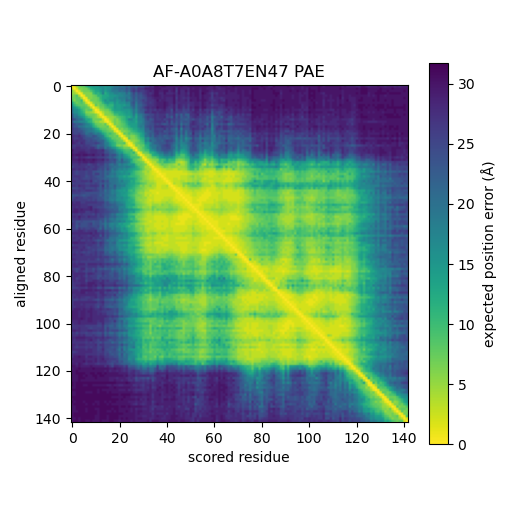. LYS A 1 139 ? 10.376 -10.540 44.672 1.00 56.75 139 LYS A O 1
ATOM 1107 N N . THR A 1 140 ? 11.807 -8.814 44.591 1.00 61.03 140 THR A N 1
ATOM 1108 C CA . THR A 1 140 ? 13.018 -9.611 44.775 1.00 61.03 140 THR A CA 1
ATOM 1109 C C . THR A 1 140 ? 13.088 -9.939 46.264 1.00 61.03 140 THR A C 1
ATOM 1111 O O . THR A 1 140 ? 13.168 -9.033 47.090 1.00 61.03 140 THR A O 1
ATOM 1114 N N . ALA A 1 141 ? 12.934 -11.214 46.615 1.00 58.28 141 ALA A N 1
ATOM 1115 C CA . ALA A 1 141 ? 13.288 -11.711 47.937 1.00 58.28 141 ALA A CA 1
ATOM 1116 C C . ALA A 1 141 ? 14.810 -11.899 47.955 1.00 58.28 141 ALA A C 1
ATOM 1118 O O . ALA A 1 141 ? 15.340 -12.583 47.078 1.00 58.28 141 ALA A O 1
ATOM 1119 N N . GLY A 1 142 ? 15.485 -11.255 48.903 1.00 52.84 142 GLY A N 1
ATOM 1120 C CA . GLY A 1 142 ? 16.930 -11.320 49.103 1.00 52.84 142 GLY A CA 1
ATOM 1121 C C . GLY A 1 142 ? 17.318 -10.482 50.301 1.00 52.84 142 GLY A C 1
ATOM 1122 O O . GLY A 1 142 ? 17.064 -9.261 50.227 1.00 52.84 142 GLY A O 1
#

Mean predicted aligned error: 16.27 Å